Protein AF-D1YJD2-F1 (afdb_monomer_lite)

Foldseek 3Di:
DEAAPPPPDDPVVLVVVLVVLVVVVDPDDYHHDDPVSCVSRPPDDDDDDD

InterPro domains:
  IPR027417 P-loop containing nucleoside triphosphate hydrolase [G3DSA:3.40.50.300] (1-50)
  IPR027417 P-loop containing nucleoside triphosphate hydrolase [SSF52540] (2-50)

pLDDT: mean 87.85, std 5.25, range [73.12, 94.25]

Organism: NCBI:txid679196

Sequence (50 aa):
MWDEPANYLDVFNQDQLIKLLREVKPAMLLIEHDKYFIEQVADQRIVISN

Structure (mmCIF, N/CA/C/O backbone):
data_AF-D1YJD2-F1
#
_entry.id   AF-D1YJD2-F1
#
loop_
_atom_site.group_PDB
_atom_site.id
_atom_site.type_symbol
_atom_site.label_atom_id
_atom_site.label_alt_id
_atom_site.label_comp_id
_atom_site.label_asym_id
_atom_site.label_entity_id
_atom_site.label_seq_id
_atom_site.pdbx_PDB_ins_code
_atom_site.Cartn_x
_atom_site.Cartn_y
_atom_site.Cartn_z
_atom_site.occupancy
_atom_site.B_iso_or_equiv
_atom_site.auth_seq_id
_atom_site.auth_comp_id
_atom_site.auth_asym_id
_atom_site.auth_atom_id
_atom_site.pdbx_PDB_model_num
ATOM 1 N N . MET A 1 1 ? -8.125 8.554 -11.135 1.00 73.12 1 MET A N 1
ATOM 2 C CA . MET A 1 1 ? -7.011 7.780 -11.707 1.00 73.12 1 MET A CA 1
ATOM 3 C C . MET A 1 1 ? -5.749 8.380 -11.135 1.00 73.12 1 MET A C 1
ATOM 5 O O . MET A 1 1 ? -5.526 9.565 -11.353 1.00 73.12 1 MET A O 1
ATOM 9 N N . TRP A 1 2 ? -5.043 7.629 -10.300 1.00 82.25 2 TRP A N 1
ATOM 10 C CA . TRP A 1 2 ? -3.773 8.047 -9.704 1.00 82.25 2 TRP A CA 1
ATOM 11 C C . TRP A 1 2 ? -2.643 7.243 -10.323 1.00 82.25 2 TRP A C 1
ATOM 13 O O . TRP A 1 2 ? -2.815 6.044 -10.537 1.00 82.25 2 TRP A O 1
ATOM 23 N N . ASP A 1 3 ? -1.540 7.926 -10.603 1.00 82.25 3 ASP A N 1
ATOM 24 C CA . ASP A 1 3 ? -0.359 7.369 -11.249 1.00 82.25 3 ASP A CA 1
ATOM 25 C C . ASP A 1 3 ? 0.838 7.569 -10.319 1.00 82.25 3 ASP A C 1
ATOM 27 O O . ASP A 1 3 ? 1.187 8.707 -10.007 1.00 82.25 3 ASP A O 1
ATOM 31 N N . GLU A 1 4 ? 1.363 6.466 -9.789 1.00 84.25 4 GLU A N 1
ATOM 32 C CA . GLU A 1 4 ? 2.455 6.414 -8.805 1.00 84.25 4 GLU A CA 1
ATOM 33 C C . GLU A 1 4 ? 2.310 7.322 -7.553 1.00 84.25 4 GLU A C 1
ATOM 35 O O . GLU A 1 4 ? 3.257 8.022 -7.170 1.00 84.25 4 GLU A O 1
ATOM 40 N N . PRO A 1 5 ? 1.152 7.356 -6.862 1.00 78.38 5 PRO A N 1
ATOM 41 C CA . PRO A 1 5 ? 0.966 8.175 -5.659 1.00 78.38 5 PRO A CA 1
ATOM 42 C C . PRO A 1 5 ? 1.943 7.894 -4.50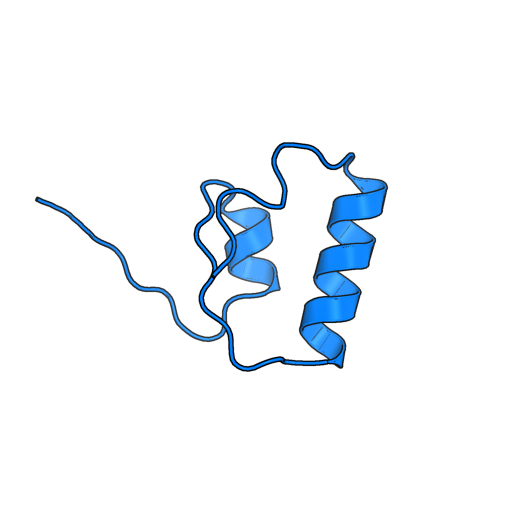3 1.00 78.38 5 PRO A C 1
ATOM 44 O O . PRO A 1 5 ? 2.139 8.780 -3.672 1.00 78.38 5 PRO A O 1
ATOM 47 N N . ALA A 1 6 ? 2.554 6.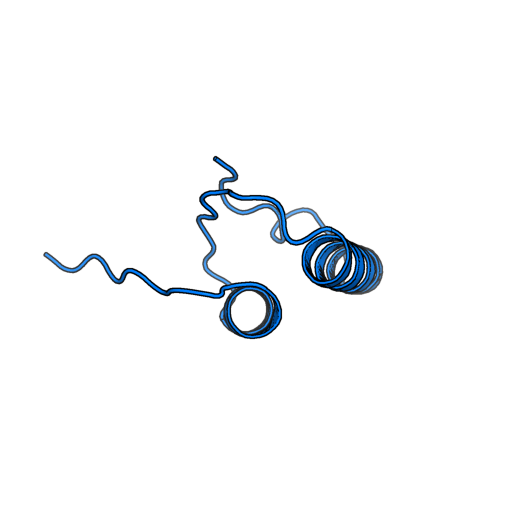711 -4.415 1.00 78.88 6 ALA A N 1
ATOM 48 C CA . ALA A 1 6 ? 3.519 6.363 -3.373 1.00 78.88 6 ALA A CA 1
ATOM 49 C C . ALA A 1 6 ? 4.934 6.913 -3.638 1.00 78.88 6 ALA A C 1
ATOM 51 O O . ALA A 1 6 ? 5.701 7.081 -2.694 1.00 78.88 6 ALA A O 1
ATOM 52 N N . ASN A 1 7 ? 5.286 7.236 -4.888 1.00 76.25 7 ASN A N 1
ATOM 53 C CA . ASN A 1 7 ? 6.668 7.540 -5.293 1.00 76.25 7 ASN A CA 1
ATOM 54 C C . ASN A 1 7 ? 7.235 8.833 -4.664 1.00 76.25 7 ASN A C 1
ATOM 56 O O . ASN A 1 7 ? 8.440 8.972 -4.464 1.00 76.25 7 ASN A O 1
ATOM 60 N N . TYR A 1 8 ? 6.367 9.779 -4.303 1.00 74.88 8 TYR A N 1
ATOM 61 C CA . TYR A 1 8 ? 6.753 11.054 -3.682 1.00 74.88 8 TYR A CA 1
ATOM 62 C C . TYR A 1 8 ? 6.494 11.102 -2.171 1.00 74.88 8 TYR A C 1
ATOM 64 O O . TYR A 1 8 ? 6.669 12.154 -1.552 1.00 74.88 8 TYR A O 1
ATOM 72 N N . LEU A 1 9 ? 6.048 9.993 -1.577 1.00 80.56 9 LEU A N 1
ATOM 73 C CA . LEU A 1 9 ? 5.710 9.913 -0.163 1.00 80.56 9 LEU A CA 1
ATOM 74 C C . LEU A 1 9 ? 6.837 9.234 0.611 1.00 80.56 9 LEU A C 1
ATOM 76 O O . LEU A 1 9 ? 7.403 8.232 0.183 1.00 80.56 9 LE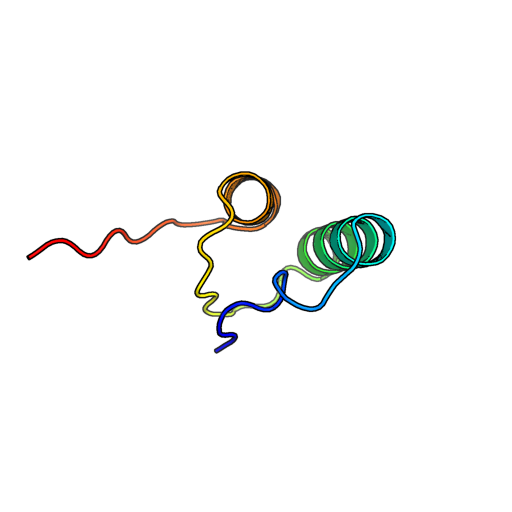U A O 1
ATOM 80 N N . ASP A 1 10 ? 7.150 9.775 1.786 1.00 85.56 10 ASP A N 1
ATOM 81 C CA . ASP A 1 10 ? 7.919 9.015 2.764 1.00 85.56 10 ASP A CA 1
ATOM 82 C C . ASP A 1 10 ? 7.081 7.845 3.315 1.00 85.56 10 ASP A C 1
ATOM 84 O O . ASP A 1 10 ? 5.854 7.797 3.181 1.00 85.56 10 ASP A O 1
ATOM 88 N N . VAL A 1 11 ? 7.751 6.894 3.967 1.00 84.38 11 VAL A N 1
ATOM 89 C CA . VAL A 1 11 ? 7.114 5.680 4.509 1.00 84.38 11 VAL A CA 1
ATOM 90 C C . VAL A 1 11 ? 5.964 6.018 5.468 1.00 84.38 11 VAL A C 1
ATOM 92 O O . VAL A 1 11 ? 4.929 5.355 5.464 1.00 84.38 11 VAL A O 1
ATOM 95 N N . PHE A 1 12 ? 6.107 7.083 6.264 1.00 87.62 12 PHE A N 1
ATOM 96 C CA . PHE A 1 12 ? 5.071 7.503 7.207 1.00 87.62 12 PHE A CA 1
ATOM 97 C C . PHE A 1 12 ? 3.800 7.970 6.489 1.00 87.62 12 PHE A C 1
ATOM 99 O O . PHE A 1 12 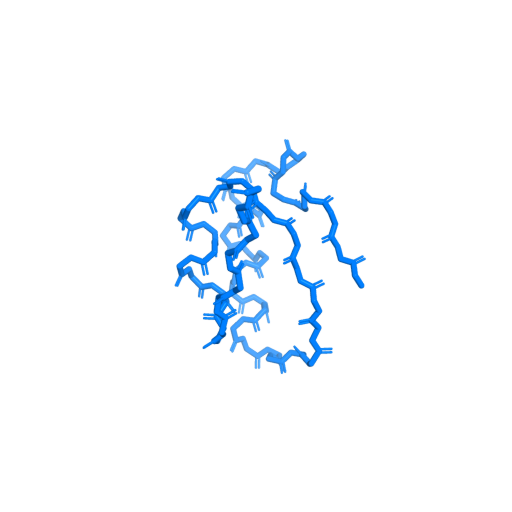? 2.694 7.562 6.848 1.00 87.62 12 PHE A O 1
ATOM 106 N N . ASN A 1 13 ? 3.941 8.810 5.467 1.00 88.12 13 ASN A N 1
ATOM 107 C CA . ASN A 1 13 ? 2.816 9.306 4.688 1.00 88.12 13 ASN A CA 1
ATOM 108 C C . ASN A 1 13 ? 2.201 8.203 3.820 1.00 88.12 13 ASN A C 1
ATOM 110 O O . ASN A 1 13 ? 0.981 8.180 3.651 1.00 88.12 13 ASN A O 1
ATOM 114 N N . GLN A 1 14 ? 3.007 7.256 3.334 1.00 89.81 14 GLN A N 1
ATOM 115 C CA . GLN A 1 14 ? 2.517 6.071 2.632 1.00 89.81 14 GLN A CA 1
ATOM 116 C C . GLN A 1 14 ? 1.588 5.240 3.532 1.00 89.81 14 GLN A C 1
ATOM 118 O O . GLN A 1 14 ? 0.480 4.892 3.121 1.00 89.81 14 GLN A O 1
ATOM 123 N N . ASP A 1 15 ? 1.976 4.998 4.788 1.00 90.94 15 ASP A N 1
ATOM 124 C CA . ASP A 1 15 ? 1.145 4.275 5.758 1.00 90.94 15 ASP A CA 1
ATOM 125 C C . ASP A 1 15 ? -0.163 5.011 6.085 1.00 90.94 15 ASP A C 1
ATOM 127 O O . ASP A 1 15 ? -1.218 4.383 6.220 1.00 90.94 15 ASP A O 1
ATOM 131 N N . GLN A 1 16 ? -0.123 6.342 6.207 1.00 92.44 16 GLN A N 1
ATOM 132 C CA . GLN A 1 16 ? -1.331 7.150 6.417 1.00 92.44 16 GLN A CA 1
ATOM 133 C C . GLN A 1 16 ? -2.275 7.068 5.217 1.00 92.44 16 GLN A C 1
ATOM 135 O O . GLN A 1 16 ? -3.485 6.905 5.388 1.00 92.44 16 GLN A O 1
ATOM 140 N N . LEU A 1 17 ? -1.728 7.125 4.003 1.00 91.00 17 LEU A N 1
ATOM 141 C CA . LEU A 1 17 ? -2.511 7.014 2.782 1.00 91.00 17 LEU A CA 1
ATOM 142 C C . LEU A 1 17 ? -3.165 5.634 2.656 1.00 91.00 17 LEU A C 1
ATOM 144 O O . LEU A 1 17 ? -4.354 5.542 2.359 1.00 91.00 17 LEU A O 1
ATOM 148 N N . ILE A 1 18 ? -2.417 4.567 2.940 1.00 92.12 18 ILE A N 1
ATOM 149 C CA . ILE A 1 18 ? -2.940 3.197 2.960 1.00 92.12 18 ILE A CA 1
ATOM 150 C C . ILE A 1 18 ? -4.107 3.078 3.948 1.00 92.12 18 ILE A C 1
ATOM 152 O O . ILE A 1 18 ? -5.146 2.511 3.604 1.00 92.12 18 ILE A O 1
ATOM 156 N N . LYS A 1 19 ? -3.967 3.622 5.165 1.00 94.19 19 LYS A N 1
ATOM 157 C CA . LYS A 1 19 ? -5.048 3.620 6.167 1.00 94.19 19 LYS A CA 1
ATOM 158 C C . LYS A 1 19 ? -6.283 4.355 5.659 1.00 94.19 19 LYS A C 1
ATOM 160 O O . LYS A 1 19 ? -7.374 3.795 5.696 1.00 94.19 19 LYS A O 1
ATOM 165 N N . LEU A 1 20 ? -6.101 5.557 5.114 1.00 93.19 20 LEU A N 1
ATOM 166 C CA . LEU A 1 20 ? -7.197 6.357 4.577 1.00 93.19 20 LEU A CA 1
ATOM 167 C C . LEU A 1 20 ? -7.941 5.623 3.453 1.00 93.19 20 LEU A C 1
ATOM 169 O O . LEU A 1 20 ? -9.169 5.558 3.463 1.00 93.19 20 LEU A O 1
ATOM 173 N N . LEU A 1 21 ? -7.214 5.035 2.500 1.00 92.56 21 LEU A N 1
ATOM 174 C CA . LEU A 1 21 ? -7.811 4.298 1.383 1.00 92.56 21 LEU A CA 1
ATOM 175 C C . LEU A 1 21 ? -8.591 3.064 1.861 1.00 92.56 21 LEU A C 1
ATOM 177 O O . LEU A 1 21 ? -9.662 2.776 1.330 1.00 92.56 21 LEU A O 1
ATOM 181 N N . ARG A 1 22 ? -8.110 2.380 2.906 1.00 91.25 22 ARG A N 1
ATOM 182 C CA . ARG A 1 22 ? -8.794 1.231 3.526 1.00 91.25 22 ARG A CA 1
ATOM 183 C C . ARG A 1 22 ? -10.065 1.597 4.280 1.00 91.25 22 ARG A C 1
ATOM 185 O O . ARG A 1 22 ? -10.989 0.784 4.328 1.00 91.25 22 ARG A O 1
ATOM 192 N N . GLU A 1 23 ? -10.099 2.775 4.890 1.00 94.25 23 GLU A N 1
ATOM 193 C CA . GLU A 1 23 ? -11.264 3.271 5.625 1.00 94.25 23 GLU A CA 1
ATOM 194 C C . GLU A 1 23 ? -12.331 3.814 4.675 1.00 94.25 23 GLU A C 1
ATOM 196 O O . GLU A 1 23 ? -13.502 3.455 4.785 1.00 94.25 23 GLU A O 1
ATOM 201 N N . VAL A 1 24 ? -11.922 4.650 3.720 1.00 94.25 24 VAL A N 1
ATOM 202 C CA . VAL A 1 24 ? -12.840 5.336 2.805 1.00 94.25 24 VAL A CA 1
ATOM 203 C C . VAL A 1 24 ? -13.342 4.401 1.704 1.00 94.25 24 VAL A C 1
ATOM 205 O O . VAL A 1 24 ? -14.475 4.558 1.253 1.00 94.25 24 VAL A O 1
ATOM 208 N N . LYS A 1 25 ? -12.517 3.436 1.271 1.00 90.44 25 LYS A N 1
ATOM 209 C CA . LYS A 1 25 ? -12.793 2.503 0.162 1.00 90.44 25 LYS A CA 1
ATOM 210 C C . LYS A 1 25 ? -13.411 3.194 -1.064 1.00 90.44 25 LYS A C 1
ATOM 212 O O . LYS A 1 25 ? -14.491 2.806 -1.520 1.00 90.44 25 LYS A O 1
ATOM 217 N N . PRO A 1 26 ? -12.778 4.261 -1.585 1.00 89.19 26 PRO A N 1
ATOM 218 C CA . PRO A 1 26 ? -13.318 4.965 -2.734 1.00 89.19 26 PRO A CA 1
ATOM 219 C C . PRO A 1 26 ? -13.282 4.061 -3.971 1.00 89.19 26 PRO A C 1
ATOM 221 O O . PRO A 1 26 ? -12.309 3.346 -4.205 1.00 89.19 26 PRO A O 1
ATOM 224 N N . ALA A 1 27 ? -14.308 4.144 -4.817 1.00 91.69 27 ALA A N 1
ATOM 225 C CA . ALA A 1 27 ? -14.261 3.521 -6.135 1.00 91.69 27 ALA A CA 1
ATOM 226 C C . ALA A 1 27 ? -13.253 4.280 -7.014 1.00 91.69 27 ALA A C 1
ATOM 228 O O . ALA A 1 27 ? -13.547 5.370 -7.511 1.00 91.69 27 ALA A O 1
ATOM 229 N N . MET A 1 28 ? -12.048 3.732 -7.185 1.00 89.94 28 MET A N 1
ATOM 230 C CA . MET A 1 28 ? -10.987 4.377 -7.958 1.00 89.94 28 MET A CA 1
ATOM 231 C C . MET A 1 28 ? -10.085 3.387 -8.695 1.00 89.94 28 MET A C 1
ATOM 233 O O . MET A 1 28 ? -9.984 2.219 -8.340 1.00 89.94 28 MET A O 1
ATOM 237 N N . LEU A 1 29 ? -9.400 3.900 -9.719 1.00 89.25 29 LEU A N 1
ATOM 238 C CA . LEU A 1 29 ? -8.326 3.207 -10.428 1.00 89.25 29 LEU A CA 1
ATOM 239 C C . LEU A 1 29 ? -6.976 3.781 -9.992 1.00 89.25 29 LEU A C 1
ATOM 241 O O . LEU A 1 29 ? -6.779 5.004 -10.031 1.00 89.25 29 LEU A O 1
ATOM 245 N N . LEU A 1 30 ? -6.079 2.880 -9.603 1.00 90.69 30 LEU A N 1
ATOM 246 C CA . LEU A 1 30 ? -4.735 3.149 -9.109 1.00 90.69 30 LEU A CA 1
ATOM 247 C C . LEU A 1 30 ? -3.715 2.447 -10.012 1.00 90.69 30 LEU A C 1
ATOM 249 O O . LEU A 1 30 ? -3.874 1.263 -10.312 1.00 90.69 30 LEU A O 1
ATOM 253 N N . ILE A 1 31 ? -2.678 3.174 -10.412 1.00 90.69 31 ILE A N 1
ATOM 254 C CA . ILE A 1 31 ? -1.518 2.654 -11.129 1.00 90.69 31 ILE A CA 1
ATOM 255 C C . ILE A 1 31 ? -0.323 2.801 -10.194 1.00 90.69 31 ILE A C 1
ATOM 257 O O . ILE A 1 31 ? -0.042 3.895 -9.714 1.00 90.69 31 ILE A O 1
ATOM 261 N N . GLU A 1 32 ? 0.329 1.683 -9.893 1.00 89.12 32 GLU A N 1
ATOM 262 C CA . GLU A 1 32 ? 1.452 1.633 -8.966 1.00 89.12 32 GLU A CA 1
ATOM 263 C C . GLU A 1 32 ? 2.466 0.568 -9.375 1.00 89.12 32 GLU A C 1
ATOM 265 O O . GLU A 1 32 ? 2.113 -0.460 -9.964 1.00 89.12 32 GLU A O 1
ATOM 270 N N . HIS A 1 33 ? 3.725 0.808 -9.011 1.00 87.12 33 HIS A N 1
ATOM 271 C CA . HIS A 1 33 ? 4.813 -0.160 -9.159 1.00 87.12 33 HIS A CA 1
ATOM 272 C C . HIS A 1 33 ? 5.166 -0.840 -7.830 1.00 87.12 33 HIS A C 1
ATOM 274 O O . HIS A 1 33 ? 5.705 -1.954 -7.833 1.00 87.12 33 HIS A O 1
ATOM 280 N N . ASP A 1 34 ? 4.837 -0.209 -6.699 1.00 88.31 34 ASP A N 1
ATOM 281 C CA . ASP A 1 34 ? 5.086 -0.767 -5.374 1.00 88.31 34 ASP A CA 1
ATOM 282 C C . ASP A 1 34 ? 4.080 -1.880 -5.041 1.00 88.31 34 ASP A C 1
ATOM 284 O O . ASP A 1 34 ? 2.885 -1.659 -4.825 1.00 88.31 34 ASP A O 1
ATOM 288 N N . LYS A 1 35 ? 4.592 -3.110 -4.955 1.00 88.19 35 LYS A N 1
ATOM 289 C CA . LYS A 1 35 ? 3.801 -4.296 -4.614 1.00 88.19 35 LYS A CA 1
ATOM 290 C C . LYS A 1 35 ? 3.198 -4.210 -3.216 1.00 88.19 35 LYS A C 1
ATOM 292 O O . LYS A 1 35 ? 2.069 -4.659 -3.051 1.00 88.19 35 LYS A O 1
ATOM 297 N N . TYR A 1 36 ? 3.911 -3.639 -2.243 1.00 89.38 36 TYR A N 1
ATOM 298 C CA . TYR A 1 36 ? 3.402 -3.508 -0.880 1.00 89.38 36 TYR A CA 1
ATOM 299 C C . TYR A 1 36 ? 2.167 -2.614 -0.875 1.00 89.38 36 TYR A C 1
ATOM 301 O O . TYR A 1 36 ? 1.115 -3.028 -0.394 1.00 89.38 36 TYR A O 1
ATOM 309 N N . PHE A 1 37 ? 2.2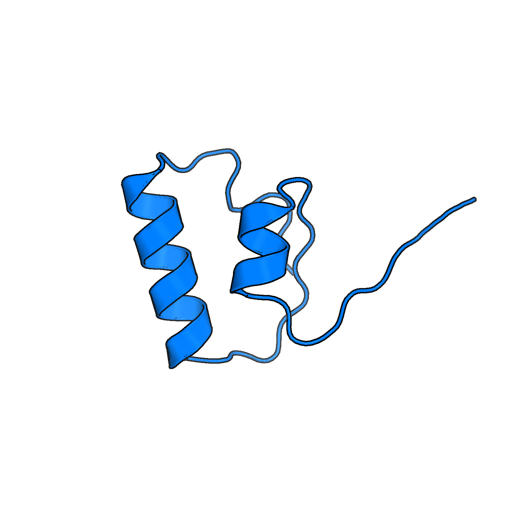57 -1.435 -1.492 1.00 90.25 37 PHE A N 1
ATOM 310 C CA . PHE A 1 37 ? 1.127 -0.514 -1.582 1.00 90.25 37 PHE A CA 1
ATOM 311 C C . PHE A 1 37 ? -0.087 -1.172 -2.247 1.00 90.25 37 PHE A C 1
ATOM 313 O O . PHE A 1 37 ? -1.179 -1.157 -1.678 1.00 90.25 37 PHE A O 1
ATOM 320 N N . ILE A 1 38 ? 0.114 -1.819 -3.403 1.00 90.88 38 ILE A N 1
ATOM 321 C CA . ILE A 1 38 ? -0.949 -2.523 -4.137 1.00 90.88 38 ILE A CA 1
ATOM 322 C C . ILE A 1 38 ? -1.599 -3.596 -3.260 1.00 90.88 38 ILE A C 1
ATOM 324 O O . ILE A 1 38 ? -2.822 -3.638 -3.165 1.00 90.88 38 ILE A O 1
ATOM 328 N N . GLU A 1 39 ? -0.809 -4.442 -2.597 1.00 91.31 39 GLU A N 1
ATOM 329 C CA . GLU A 1 39 ? -1.326 -5.486 -1.703 1.00 91.31 39 GLU A CA 1
ATOM 330 C C . GLU A 1 39 ? -2.112 -4.910 -0.525 1.00 91.31 39 GLU A C 1
ATOM 332 O O . GLU A 1 39 ? -3.043 -5.547 -0.032 1.00 91.31 39 GLU A O 1
ATOM 337 N N . GLN A 1 40 ? -1.758 -3.709 -0.062 1.00 92.19 40 GLN A N 1
ATOM 338 C CA . GLN A 1 40 ? -2.470 -3.099 1.045 1.00 92.19 40 GLN A CA 1
ATOM 339 C C 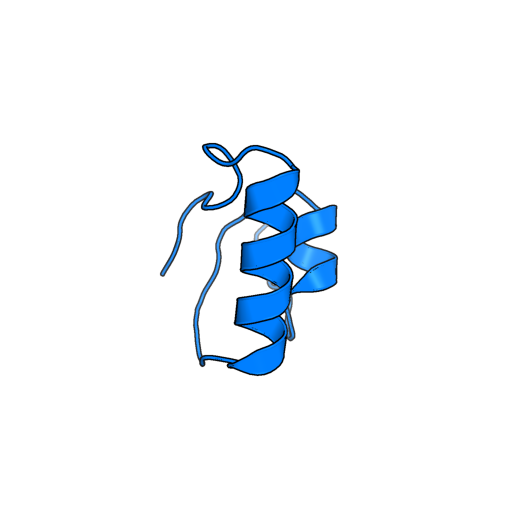. GLN A 1 40 ? -3.822 -2.487 0.635 1.00 92.19 40 GLN A C 1
ATOM 341 O O . GLN A 1 40 ? -4.743 -2.515 1.458 1.00 92.19 40 GLN A O 1
ATOM 346 N N . VAL A 1 41 ? -3.956 -1.929 -0.575 1.00 91.56 41 VAL A N 1
ATOM 347 C CA . VAL A 1 41 ? -5.116 -1.088 -0.948 1.00 91.56 41 VAL A CA 1
ATOM 348 C C . VAL A 1 41 ? -5.994 -1.641 -2.071 1.00 91.56 41 VAL A C 1
ATOM 350 O O . VAL A 1 41 ? -7.129 -1.193 -2.205 1.00 91.56 41 VAL A O 1
ATOM 353 N N . ALA A 1 42 ? -5.496 -2.555 -2.907 1.00 90.75 42 ALA A N 1
ATOM 354 C CA . ALA A 1 42 ? -6.212 -2.984 -4.105 1.00 90.75 42 ALA A CA 1
ATOM 355 C C . ALA A 1 42 ? -7.215 -4.110 -3.813 1.00 90.75 42 ALA A C 1
ATOM 357 O O . ALA A 1 42 ? -6.836 -5.192 -3.368 1.00 90.75 42 ALA A O 1
ATOM 358 N N . ASP A 1 43 ? -8.484 -3.890 -4.165 1.00 90.56 43 ASP A N 1
ATOM 359 C CA . ASP A 1 43 ? -9.519 -4.935 -4.131 1.00 90.56 43 ASP A CA 1
ATOM 360 C C . ASP A 1 43 ? -9.434 -5.876 -5.345 1.00 90.56 43 ASP A C 1
ATOM 362 O O . ASP A 1 43 ? -9.747 -7.065 -5.264 1.00 90.56 43 ASP A O 1
ATOM 366 N N . GLN A 1 44 ? -9.018 -5.344 -6.496 1.00 90.69 44 GLN A N 1
ATOM 367 C CA . GLN A 1 44 ? -8.841 -6.091 -7.738 1.00 90.69 44 GLN A CA 1
ATOM 368 C C . GLN A 1 44 ? -7.562 -5.649 -8.439 1.00 90.69 44 GLN A C 1
ATOM 370 O O . GLN A 1 44 ? -7.280 -4.457 -8.557 1.00 90.69 44 GLN A O 1
ATOM 375 N N . ARG A 1 45 ? -6.799 -6.624 -8.942 1.00 90.00 45 ARG A N 1
ATOM 376 C CA . ARG A 1 45 ? -5.551 -6.385 -9.667 1.00 90.00 45 ARG A CA 1
ATOM 377 C C . ARG A 1 45 ? -5.718 -6.722 -11.141 1.00 90.00 45 ARG A C 1
ATOM 379 O O . ARG A 1 45 ? -6.053 -7.851 -11.488 1.00 90.00 45 ARG A O 1
ATOM 386 N N . ILE A 1 46 ? -5.404 -5.755 -11.995 1.00 90.06 46 ILE A N 1
ATOM 387 C CA . ILE A 1 46 ? -5.317 -5.939 -13.444 1.00 90.06 46 ILE A CA 1
ATOM 388 C C . ILE A 1 46 ? -3.835 -5.929 -13.813 1.00 90.06 46 ILE A C 1
ATOM 390 O O . ILE A 1 46 ? -3.107 -5.012 -13.441 1.00 90.06 46 ILE A O 1
ATOM 394 N N . VAL A 1 47 ? -3.376 -6.970 -14.508 1.00 88.81 47 VAL A N 1
ATOM 395 C CA . VAL A 1 47 ? -2.003 -7.056 -15.018 1.00 88.81 47 VAL A CA 1
ATOM 396 C C . VAL A 1 47 ? -2.064 -6.935 -16.528 1.00 88.81 47 VAL A C 1
ATOM 398 O O . VAL A 1 47 ? -2.740 -7.721 -17.186 1.00 88.81 47 VAL A O 1
ATOM 401 N N . ILE A 1 48 ? -1.369 -5.936 -17.061 1.00 87.88 48 ILE A N 1
ATOM 402 C CA . ILE A 1 48 ? -1.233 -5.732 -18.499 1.00 87.88 48 ILE A CA 1
ATOM 403 C C . ILE A 1 48 ? 0.131 -6.289 -18.900 1.00 87.88 48 ILE A C 1
ATOM 405 O O . ILE A 1 48 ? 1.159 -5.884 -18.359 1.00 87.88 48 ILE A O 1
ATOM 409 N N . SER A 1 49 ? 0.129 -7.237 -19.829 1.00 84.75 49 SER A N 1
ATOM 410 C CA . SER A 1 49 ? 1.319 -7.791 -20.475 1.00 84.75 49 SER A CA 1
ATOM 411 C C . SER A 1 49 ? 1.123 -7.730 -21.988 1.00 84.75 49 SER A C 1
ATOM 413 O O . SER A 1 49 ? -0.004 -7.921 -22.448 1.00 84.75 49 SER A O 1
ATOM 415 N N . ASN A 1 50 ? 2.198 -7.454 -22.733 1.00 76.06 50 ASN A N 1
ATOM 416 C CA . ASN A 1 50 ? 2.197 -7.538 -24.201 1.00 76.06 50 ASN A CA 1
ATOM 417 C C . ASN A 1 50 ? 2.057 -8.980 -24.694 1.00 76.06 50 ASN A C 1
ATOM 419 O O . ASN A 1 50 ? 2.551 -9.889 -23.987 1.00 76.06 50 ASN A O 1
#

Secondary structure (DSSP, 8-state):
-EESTTTTS-HHHHHHHHHHHHHH-----EE-S-HHHHHHH-SS------

Radius of gyration: 10.85 Å; chains: 1; bounding box: 22×19×31 Å